Protein AF-K5ZF69-F1 (afdb_monomer)

pLDDT: mean 87.06, std 13.34, range [45.19, 97.94]

Mean predicted aligned error: 6.19 Å

Sequence (138 aa):
MKKYWLSFASVLMIIVGLLRGMGGVTLLTQGDKVNLGLPVTASPTELKIAAYGLIAVCLLLVISAVSLTIRRLVSNYAFCWASLLLFLASGLINGFLLFGHPLGSGQLINWGVSFVIGLCLVLGKDSVHSKYIQEYEK

Secondary structure (DSSP, 8-state):
-HHHHHHHHHHHHHHHHHHHHHHHHHHHHHGGGS--SS-----HHHHHHHHHHHHHHHHHHHHHHHHHHH--BHHHHHHHHHHHHHHHHHHHHHHHHHHS-S-SHHHHHHHHHHHHHHHHHHHTGGGPBPTTGGGS--

Nearest PDB structures (foldseek):
  7d77-assembly1_R  TM=4.077E-01  e=5.289E+00  Homo sapiens

Structure (mmCIF, N/CA/C/O backbone):
data_AF-K5ZF69-F1
#
_entry.id   AF-K5ZF69-F1
#
loop_
_atom_site.group_PDB
_atom_site.id
_atom_site.type_symbol
_atom_site.label_atom_id
_atom_site.label_alt_id
_atom_site.label_comp_id
_atom_site.label_asym_id
_atom_site.label_entity_id
_atom_site.label_seq_id
_atom_site.pdbx_PDB_ins_code
_atom_site.Cartn_x
_atom_site.Cartn_y
_atom_site.Cartn_z
_atom_site.occupancy
_atom_site.B_iso_or_equiv
_atom_site.auth_seq_id
_atom_site.auth_comp_id
_atom_site.auth_asym_id
_atom_site.auth_atom_id
_atom_site.pdbx_PDB_model_num
ATOM 1 N N . MET A 1 1 ? -8.634 -9.423 22.464 1.00 58.38 1 MET A N 1
ATOM 2 C CA . MET A 1 1 ? -8.057 -9.823 21.157 1.00 58.38 1 MET A CA 1
ATOM 3 C C . MET A 1 1 ? -8.479 -8.927 19.988 1.00 58.38 1 MET A C 1
ATOM 5 O O . MET A 1 1 ? -7.597 -8.478 19.270 1.00 58.38 1 MET A O 1
ATOM 9 N N . LYS A 1 2 ? -9.768 -8.575 19.821 1.00 60.62 2 LYS A N 1
ATOM 10 C CA . LYS A 1 2 ? -10.250 -7.766 18.675 1.00 60.62 2 LYS A CA 1
ATOM 11 C C . LYS A 1 2 ? -9.521 -6.425 18.451 1.00 60.62 2 LYS A C 1
ATOM 13 O O . LYS A 1 2 ? -9.248 -6.059 17.312 1.00 60.62 2 LYS A O 1
ATOM 18 N N . LYS A 1 3 ? -9.113 -5.743 19.534 1.00 64.75 3 LYS A N 1
ATOM 19 C CA . LYS A 1 3 ? -8.349 -4.481 19.472 1.00 64.75 3 LYS A CA 1
ATOM 20 C C . LYS A 1 3 ? -6.994 -4.596 18.758 1.00 64.75 3 LYS A C 1
ATOM 22 O O . LYS A 1 3 ? -6.532 -3.566 18.264 1.00 64.75 3 LYS A O 1
ATOM 27 N N . TYR A 1 4 ? -6.376 -5.781 18.726 1.00 85.38 4 TYR A N 1
ATOM 28 C CA . TYR A 1 4 ? -5.045 -5.992 18.146 1.00 85.38 4 TYR A CA 1
ATOM 29 C C . TYR A 1 4 ? -5.084 -6.221 16.634 1.00 85.38 4 TYR A C 1
ATOM 31 O O . TYR A 1 4 ? -4.092 -5.935 15.975 1.00 85.38 4 TYR A O 1
ATOM 39 N N . TRP A 1 5 ? -6.218 -6.648 16.064 1.00 92.31 5 TRP A N 1
ATOM 40 C CA . TRP A 1 5 ? -6.332 -6.891 14.620 1.00 92.31 5 TRP A CA 1
ATOM 41 C C . TRP A 1 5 ? -6.115 -5.625 13.792 1.00 92.31 5 TRP A C 1
ATOM 43 O O . TRP A 1 5 ? -5.381 -5.663 12.810 1.00 92.31 5 TRP A O 1
ATOM 53 N N . LEU A 1 6 ? -6.675 -4.488 14.223 1.00 90.94 6 LEU A N 1
ATOM 54 C CA . LEU A 1 6 ? -6.442 -3.206 13.548 1.00 90.94 6 LEU A CA 1
ATOM 55 C C . LEU A 1 6 ? -4.984 -2.751 13.674 1.00 90.94 6 LEU A C 1
ATOM 57 O O . LEU A 1 6 ? -4.418 -2.260 12.708 1.00 90.94 6 LEU A O 1
ATOM 61 N N . SER A 1 7 ? -4.358 -2.950 14.837 1.00 91.31 7 SER A N 1
ATOM 62 C CA . SER A 1 7 ? -2.936 -2.635 15.024 1.00 91.31 7 SER A CA 1
ATOM 63 C C . SER A 1 7 ? -2.044 -3.513 14.146 1.00 91.31 7 SER A C 1
ATOM 65 O O . SER A 1 7 ? -1.104 -3.013 13.539 1.00 91.31 7 SER A O 1
ATOM 67 N N . PHE A 1 8 ? -2.361 -4.8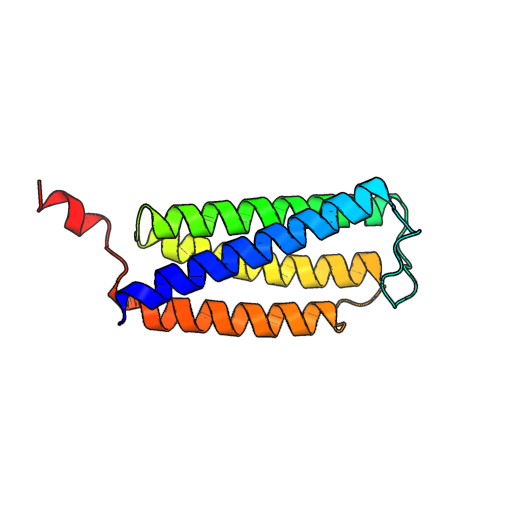02 14.035 1.00 93.75 8 PHE A N 1
ATOM 68 C CA . PHE A 1 8 ? -1.640 -5.727 13.169 1.00 93.75 8 PHE A CA 1
ATOM 69 C C . PHE A 1 8 ? -1.809 -5.361 11.687 1.00 93.75 8 PHE A C 1
ATOM 71 O O . PHE A 1 8 ? -0.818 -5.290 10.965 1.00 93.75 8 PHE A O 1
ATOM 78 N N . ALA A 1 9 ? -3.031 -5.025 11.255 1.00 95.00 9 ALA A N 1
ATOM 79 C CA . ALA A 1 9 ? -3.289 -4.501 9.913 1.00 95.00 9 ALA A CA 1
ATOM 80 C C . ALA A 1 9 ? -2.452 -3.244 9.627 1.00 95.00 9 ALA A C 1
ATOM 82 O O . ALA A 1 9 ? -1.793 -3.179 8.593 1.00 95.00 9 ALA A O 1
ATOM 83 N N . SER A 1 10 ? -2.411 -2.285 10.559 1.00 95.06 10 SER A N 1
ATOM 84 C CA . SER A 1 10 ? -1.591 -1.077 10.418 1.00 95.06 10 SER A CA 1
ATOM 85 C C . SER A 1 10 ? -0.103 -1.394 10.266 1.00 95.06 10 SER A C 1
ATOM 87 O O . SER A 1 10 ? 0.549 -0.840 9.386 1.00 95.06 10 SER A O 1
ATOM 89 N N . VAL A 1 11 ? 0.443 -2.300 11.084 1.00 96.62 11 VAL A N 1
ATOM 90 C CA . VAL A 1 11 ? 1.857 -2.701 10.991 1.00 96.62 11 VAL A CA 1
ATOM 91 C C . VAL A 1 11 ? 2.157 -3.322 9.628 1.00 96.62 11 VAL A C 1
ATOM 93 O O . VAL A 1 11 ? 3.125 -2.926 8.981 1.00 96.62 11 VAL A O 1
ATOM 96 N N . LEU A 1 12 ? 1.306 -4.234 9.151 1.00 97.00 12 LEU A N 1
ATOM 97 C CA . LEU A 1 12 ? 1.463 -4.829 7.825 1.00 97.00 12 LEU A CA 1
ATOM 98 C C . LEU A 1 12 ? 1.396 -3.777 6.714 1.00 97.00 12 LEU A C 1
ATOM 100 O O . LEU A 1 12 ? 2.248 -3.774 5.831 1.00 97.00 12 LEU A O 1
ATOM 104 N N . MET A 1 13 ? 0.433 -2.854 6.769 1.00 97.69 13 MET A N 1
ATOM 105 C CA . MET A 1 13 ? 0.323 -1.766 5.794 1.00 97.69 13 MET A CA 1
ATOM 106 C C . MET A 1 13 ? 1.573 -0.874 5.780 1.00 97.69 13 MET A C 1
ATOM 108 O O . MET A 1 13 ? 2.024 -0.500 4.700 1.00 97.69 13 MET A O 1
ATOM 112 N N . ILE A 1 14 ? 2.167 -0.576 6.942 1.00 97.81 14 ILE A N 1
ATOM 113 C CA . ILE A 1 14 ? 3.424 0.186 7.032 1.00 97.81 14 ILE A CA 1
ATOM 114 C C . ILE A 1 14 ? 4.571 -0.591 6.388 1.00 97.81 14 ILE A C 1
ATOM 116 O O . ILE A 1 14 ? 5.252 -0.044 5.527 1.00 97.81 14 ILE A O 1
ATOM 120 N N . ILE A 1 15 ? 4.771 -1.860 6.759 1.00 97.50 15 ILE A N 1
ATOM 121 C CA . ILE A 1 15 ? 5.854 -2.695 6.210 1.00 97.50 15 ILE A CA 1
ATOM 122 C C . ILE A 1 15 ? 5.738 -2.776 4.686 1.00 97.50 15 ILE A C 1
ATOM 124 O O . ILE A 1 15 ? 6.702 -2.526 3.967 1.00 97.50 15 ILE A O 1
ATOM 128 N N . VAL A 1 16 ? 4.541 -3.070 4.184 1.00 96.81 16 VAL A N 1
ATOM 129 C CA . VAL A 1 16 ? 4.271 -3.184 2.748 1.00 96.81 16 VAL A CA 1
ATOM 130 C C . VAL A 1 16 ? 4.464 -1.844 2.048 1.00 96.81 16 VAL A C 1
ATOM 132 O O . VAL A 1 16 ? 5.076 -1.799 0.983 1.00 96.81 16 VAL A O 1
ATOM 135 N N . GLY A 1 17 ? 3.998 -0.749 2.651 1.00 96.94 17 GLY A N 1
ATOM 136 C CA . GLY A 1 17 ? 4.233 0.603 2.155 1.00 96.94 17 GLY A CA 1
ATOM 137 C C . GLY A 1 17 ? 5.723 0.897 2.006 1.00 96.94 17 GLY A C 1
ATOM 138 O O . GLY A 1 17 ? 6.166 1.275 0.926 1.00 96.94 17 GLY A O 1
ATOM 139 N N . LEU A 1 18 ? 6.518 0.632 3.042 1.00 97.44 18 LEU A N 1
ATOM 140 C CA . LEU A 1 18 ? 7.965 0.847 3.016 1.00 97.44 18 LEU A CA 1
ATOM 141 C C . LEU A 1 18 ? 8.661 -0.000 1.946 1.00 97.44 18 LEU A C 1
ATOM 143 O O . LEU A 1 18 ? 9.479 0.535 1.201 1.00 97.44 18 LEU A O 1
ATOM 147 N N . LEU A 1 19 ? 8.292 -1.277 1.798 1.00 95.38 19 LEU A N 1
ATOM 148 C CA . LEU A 1 19 ? 8.817 -2.137 0.731 1.00 95.38 19 LEU A CA 1
ATOM 149 C C . LEU A 1 19 ? 8.511 -1.572 -0.665 1.00 95.38 19 LEU A C 1
ATOM 151 O O . LEU A 1 19 ? 9.362 -1.619 -1.554 1.00 95.38 19 LEU A O 1
ATOM 155 N N . ARG A 1 20 ? 7.324 -0.982 -0.861 1.00 94.12 20 ARG A N 1
ATOM 156 C CA . ARG A 1 20 ? 6.996 -0.266 -2.104 1.00 94.12 20 ARG A CA 1
ATOM 157 C C . ARG A 1 20 ? 7.865 0.966 -2.294 1.00 94.12 20 ARG A C 1
ATOM 159 O O . ARG A 1 20 ? 8.406 1.150 -3.378 1.00 94.12 20 ARG A O 1
ATOM 166 N N . GLY A 1 21 ? 8.040 1.770 -1.249 1.00 95.19 21 GLY A N 1
ATOM 167 C CA . GLY A 1 21 ? 8.900 2.952 -1.286 1.00 95.19 21 GLY A CA 1
ATOM 168 C C . GLY A 1 21 ? 10.336 2.598 -1.669 1.00 95.19 21 GLY A C 1
ATOM 169 O O . GLY A 1 21 ? 10.899 3.227 -2.560 1.00 95.19 21 GLY A O 1
ATOM 170 N N . MET A 1 22 ? 10.885 1.537 -1.070 1.00 94.31 22 MET A N 1
ATOM 171 C CA . MET A 1 22 ? 12.199 0.997 -1.423 1.00 94.31 22 MET A CA 1
ATOM 172 C C . MET A 1 22 ? 12.257 0.598 -2.897 1.00 94.31 22 MET A C 1
ATOM 174 O O . MET A 1 22 ? 13.147 1.055 -3.602 1.00 94.31 22 MET A O 1
ATOM 178 N N . GLY A 1 23 ? 11.276 -0.167 -3.389 1.00 90.81 23 GLY A N 1
ATOM 179 C CA . GLY A 1 23 ? 11.201 -0.537 -4.806 1.00 90.81 23 GLY A CA 1
ATOM 180 C C . GLY A 1 23 ? 11.178 0.678 -5.742 1.00 90.81 23 GLY A C 1
ATOM 181 O O . GLY A 1 23 ? 11.903 0.703 -6.733 1.00 90.81 23 GLY A O 1
ATOM 182 N N . GLY A 1 24 ? 10.411 1.719 -5.404 1.00 92.56 24 GLY A N 1
ATOM 183 C CA . GLY A 1 24 ? 10.378 2.963 -6.178 1.00 92.56 24 GLY A CA 1
ATOM 184 C C . GLY A 1 24 ? 11.719 3.700 -6.187 1.00 92.56 24 GLY A C 1
ATOM 185 O O . GLY A 1 24 ? 12.198 4.097 -7.245 1.00 92.56 24 GLY A O 1
ATOM 186 N N . VAL A 1 25 ? 12.376 3.832 -5.032 1.00 93.19 25 VAL A N 1
ATOM 187 C CA . VAL A 1 25 ? 13.702 4.468 -4.935 1.00 93.19 25 VAL A CA 1
ATOM 188 C C . VAL A 1 25 ? 14.762 3.666 -5.694 1.00 93.19 25 VAL A C 1
ATOM 190 O O . VAL A 1 25 ? 15.585 4.246 -6.405 1.00 93.19 25 VAL A O 1
ATOM 193 N N . THR A 1 26 ? 14.736 2.337 -5.599 1.00 89.94 26 THR A N 1
ATOM 194 C CA . THR A 1 26 ? 15.648 1.464 -6.346 1.00 89.94 26 THR A CA 1
ATOM 195 C C . THR A 1 26 ? 15.462 1.634 -7.852 1.00 89.94 26 THR A C 1
ATOM 197 O O . THR A 1 26 ? 16.450 1.790 -8.563 1.00 89.94 26 THR A O 1
ATOM 200 N N . LEU A 1 27 ? 14.222 1.712 -8.343 1.00 88.44 27 LEU A N 1
ATOM 201 C CA . LEU A 1 27 ? 13.964 1.979 -9.761 1.00 88.44 27 LEU A CA 1
ATOM 202 C C . LEU A 1 27 ? 14.488 3.353 -10.201 1.00 88.44 27 LEU A C 1
ATOM 204 O O . LEU A 1 27 ? 15.087 3.456 -11.266 1.00 88.44 27 LEU A O 1
ATOM 208 N N . LEU A 1 28 ? 14.340 4.402 -9.384 1.00 88.69 28 LEU A N 1
ATOM 209 C CA . LEU A 1 28 ? 14.878 5.730 -9.723 1.00 88.69 28 LEU A CA 1
ATOM 210 C C . LEU A 1 28 ? 16.412 5.782 -9.738 1.00 88.69 28 LEU A C 1
ATOM 212 O O . LEU A 1 28 ? 16.984 6.562 -10.495 1.00 88.69 28 LEU A O 1
ATOM 216 N N . THR A 1 29 ? 17.073 4.998 -8.886 1.00 85.62 29 THR A N 1
ATOM 217 C CA . THR A 1 29 ? 18.534 5.058 -8.698 1.00 85.62 29 THR A CA 1
ATOM 218 C C . THR A 1 29 ? 19.294 4.099 -9.607 1.00 85.62 29 THR A C 1
ATOM 220 O O . THR A 1 29 ? 20.379 4.435 -10.075 1.00 85.62 29 THR A O 1
ATOM 223 N N . GLN A 1 30 ? 18.740 2.914 -9.859 1.00 80.25 30 GLN A N 1
ATOM 224 C CA . GLN A 1 30 ? 19.407 1.836 -10.590 1.00 80.25 30 GLN A CA 1
ATOM 225 C C . GLN A 1 30 ? 18.761 1.537 -11.951 1.00 80.25 30 GLN A C 1
ATOM 227 O O . GLN A 1 30 ? 19.397 0.894 -12.785 1.00 80.25 30 GLN A O 1
ATOM 232 N N . GLY A 1 31 ? 17.545 2.030 -12.208 1.00 71.19 31 GLY A N 1
ATOM 233 C CA . GLY A 1 31 ? 16.891 1.939 -13.513 1.00 71.19 31 GLY A CA 1
ATOM 234 C C . GLY A 1 31 ? 16.686 0.503 -14.000 1.00 71.19 31 GLY A C 1
ATOM 235 O O . GLY A 1 31 ? 16.176 -0.355 -13.283 1.00 71.19 31 GLY A O 1
ATOM 236 N N . ASP A 1 32 ? 17.094 0.262 -15.240 1.00 65.38 32 ASP A N 1
ATOM 237 C CA . ASP A 1 32 ? 17.054 -1.008 -15.971 1.00 65.38 32 ASP A CA 1
ATOM 238 C C . ASP A 1 32 ? 18.148 -2.004 -15.547 1.00 65.38 32 ASP A C 1
ATOM 240 O O . ASP A 1 32 ? 18.074 -3.187 -15.873 1.00 65.38 32 ASP A O 1
ATOM 244 N N . LYS A 1 33 ? 19.143 -1.559 -14.770 1.00 64.81 33 LYS A N 1
ATOM 245 C CA . LYS A 1 33 ? 20.199 -2.429 -14.223 1.00 64.81 33 LYS A CA 1
ATOM 246 C C . LYS A 1 33 ? 19.733 -3.250 -13.019 1.00 64.81 33 LYS A C 1
ATOM 248 O O . LYS A 1 33 ? 20.494 -4.075 -12.510 1.00 64.81 33 LYS A O 1
ATOM 253 N N . VAL A 1 34 ? 18.510 -3.019 -12.537 1.00 64.25 34 VAL A N 1
ATOM 254 C CA . VAL A 1 34 ? 17.927 -3.784 -11.434 1.00 64.25 34 VAL A CA 1
ATOM 255 C C . VAL A 1 34 ? 17.589 -5.185 -11.928 1.00 64.25 34 VAL A C 1
ATOM 257 O O . VAL A 1 34 ? 16.752 -5.375 -12.808 1.00 64.25 34 VAL A O 1
ATOM 260 N N . ASN A 1 35 ? 18.219 -6.185 -11.319 1.00 63.59 35 ASN A N 1
ATOM 261 C CA . ASN A 1 35 ? 17.985 -7.587 -11.633 1.00 63.59 35 ASN A CA 1
ATOM 262 C C . ASN A 1 35 ? 16.648 -8.039 -11.016 1.00 63.59 35 ASN A C 1
ATOM 264 O O . ASN A 1 35 ? 16.602 -8.604 -9.926 1.00 63.59 35 ASN A O 1
ATOM 268 N N . LEU A 1 36 ? 15.537 -7.733 -11.690 1.00 63.12 36 LEU A N 1
ATOM 269 C CA . LEU A 1 36 ? 14.176 -8.030 -11.221 1.00 63.12 36 LEU A CA 1
ATOM 270 C C . LEU A 1 36 ? 13.756 -9.494 -11.457 1.00 63.12 36 LEU A C 1
ATOM 272 O O . LEU A 1 36 ? 12.611 -9.856 -11.198 1.00 63.12 36 LEU A O 1
ATOM 276 N N . GLY A 1 37 ? 14.662 -10.340 -11.960 1.00 60.75 37 GLY A N 1
ATOM 277 C CA . GLY A 1 37 ? 14.392 -11.747 -12.282 1.00 60.75 37 GLY A CA 1
ATOM 278 C C . GLY A 1 37 ? 13.533 -11.959 -13.537 1.00 60.75 37 GLY A C 1
ATOM 279 O O . GLY A 1 37 ? 13.314 -13.099 -13.934 1.00 60.75 37 GLY A O 1
ATOM 280 N N . LEU A 1 38 ? 13.078 -10.875 -14.173 1.00 63.22 38 LEU A N 1
ATOM 281 C CA . LEU A 1 38 ? 12.361 -10.843 -15.447 1.00 63.22 38 LEU A CA 1
ATOM 28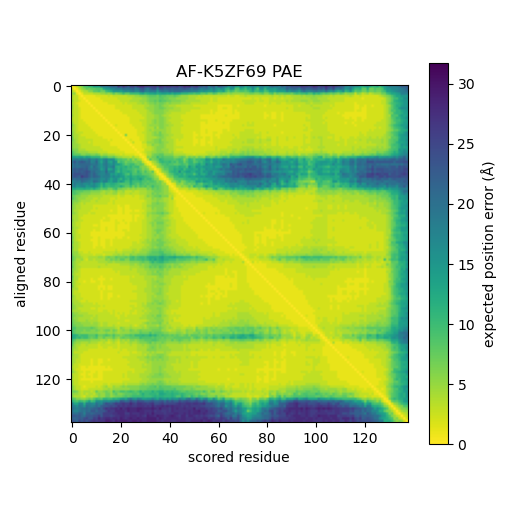2 C C . LEU A 1 38 ? 12.937 -9.715 -16.316 1.00 63.22 38 LEU A C 1
ATOM 284 O O . LEU A 1 38 ? 13.339 -8.685 -15.762 1.00 63.22 38 LEU A O 1
ATOM 288 N N . PRO A 1 39 ? 12.983 -9.878 -17.652 1.00 64.19 39 PRO A N 1
ATOM 289 C CA . PRO A 1 39 ? 13.432 -8.813 -18.540 1.00 64.19 39 PRO A CA 1
ATOM 290 C C . PRO A 1 39 ? 12.490 -7.610 -18.415 1.00 64.19 39 PRO A C 1
ATOM 292 O O . PRO A 1 39 ? 11.279 -7.738 -18.594 1.00 64.19 39 PRO A O 1
ATOM 295 N N . VAL A 1 40 ? 13.049 -6.445 -18.086 1.00 71.88 40 VAL A N 1
ATOM 296 C CA . VAL A 1 40 ? 12.301 -5.185 -18.035 1.00 71.88 40 VAL A CA 1
ATOM 297 C C . VAL A 1 40 ? 12.057 -4.726 -19.465 1.00 71.88 40 VAL A C 1
ATOM 299 O O . VAL A 1 40 ? 13.003 -4.475 -20.206 1.00 71.88 40 VAL A O 1
ATOM 302 N N . THR A 1 41 ? 10.790 -4.622 -19.855 1.00 73.69 41 THR A N 1
ATOM 303 C CA . THR A 1 41 ? 10.387 -4.180 -21.202 1.00 73.69 41 THR A CA 1
ATOM 304 C C . THR A 1 41 ? 10.049 -2.688 -21.257 1.00 73.69 41 THR A C 1
ATOM 306 O O . THR A 1 41 ? 9.704 -2.178 -22.319 1.00 73.69 41 THR A O 1
ATOM 309 N N . ALA A 1 42 ? 10.117 -2.000 -20.114 1.00 77.50 42 ALA A N 1
ATOM 310 C CA . ALA A 1 42 ? 9.695 -0.615 -19.945 1.00 77.50 42 ALA A CA 1
ATOM 311 C C . ALA A 1 42 ? 10.639 0.387 -20.617 1.00 77.50 42 ALA A C 1
ATOM 313 O O . ALA A 1 42 ? 11.861 0.315 -20.475 1.00 77.50 42 ALA A O 1
ATOM 314 N N . SER A 1 43 ? 10.061 1.409 -21.240 1.00 83.56 43 SER A N 1
ATOM 315 C CA . SER A 1 43 ? 10.789 2.616 -21.622 1.00 83.56 43 SER A CA 1
ATOM 316 C C . SER A 1 43 ? 11.250 3.416 -20.386 1.00 83.56 43 SER A C 1
ATOM 318 O O . SER A 1 43 ? 10.664 3.304 -19.302 1.00 83.56 43 SER A O 1
ATOM 320 N N . PRO A 1 44 ? 12.251 4.310 -20.520 1.00 84.25 44 PRO A N 1
ATOM 321 C CA . PRO A 1 44 ? 12.718 5.146 -19.408 1.00 84.25 44 PRO A CA 1
ATOM 322 C C . PRO A 1 44 ? 11.615 5.995 -18.756 1.00 84.25 44 PRO A C 1
ATOM 324 O O . PRO A 1 44 ? 11.675 6.298 -17.562 1.00 84.25 44 PRO A O 1
ATOM 327 N N . THR A 1 45 ? 10.602 6.390 -19.531 1.00 86.44 45 THR A N 1
ATOM 328 C CA . THR A 1 45 ? 9.451 7.159 -19.044 1.00 86.44 45 THR A CA 1
ATOM 329 C C . THR A 1 45 ? 8.520 6.288 -18.203 1.00 86.44 45 THR A C 1
ATOM 331 O O . THR A 1 45 ? 8.136 6.688 -17.105 1.00 86.44 45 THR A O 1
ATOM 334 N N . GLU A 1 46 ? 8.199 5.082 -18.672 1.00 88.19 46 GLU A N 1
ATOM 335 C CA . GLU A 1 46 ? 7.346 4.127 -17.950 1.00 88.19 46 GLU A CA 1
ATOM 336 C C . GLU A 1 46 ? 7.991 3.671 -16.640 1.00 88.19 46 GLU A C 1
ATOM 338 O O . GLU A 1 46 ? 7.310 3.566 -15.621 1.00 88.19 46 GLU A O 1
ATOM 343 N N . LEU A 1 47 ? 9.316 3.502 -16.632 1.00 88.56 47 LEU A N 1
ATOM 344 C CA . LEU A 1 47 ? 10.073 3.162 -15.431 1.00 88.56 47 LEU A CA 1
ATOM 345 C C . LEU A 1 47 ? 9.965 4.263 -14.364 1.00 88.56 47 LEU A C 1
ATOM 347 O O . LEU A 1 47 ? 9.709 3.970 -13.195 1.00 88.56 47 LEU A O 1
ATOM 351 N N . LYS A 1 48 ? 10.077 5.539 -14.759 1.00 90.38 48 LYS A N 1
ATOM 352 C CA . LYS A 1 48 ? 9.873 6.678 -13.845 1.00 90.38 48 LYS A CA 1
ATOM 353 C C . LYS A 1 48 ? 8.444 6.734 -13.312 1.00 90.38 48 LYS A C 1
ATOM 355 O O . LYS A 1 48 ? 8.256 6.951 -12.117 1.00 90.38 48 LYS A O 1
ATOM 360 N N . ILE A 1 49 ? 7.445 6.519 -14.171 1.00 92.12 49 ILE A N 1
ATOM 361 C CA . ILE A 1 49 ? 6.032 6.497 -13.765 1.00 92.12 49 ILE A CA 1
ATOM 362 C C . ILE A 1 49 ? 5.791 5.385 -12.740 1.00 92.12 49 ILE A C 1
ATOM 364 O O . ILE A 1 49 ? 5.222 5.649 -11.680 1.00 92.12 49 ILE A O 1
ATOM 368 N N . ALA A 1 50 ? 6.276 4.169 -13.010 1.00 92.19 50 ALA A N 1
ATOM 369 C CA . ALA A 1 50 ? 6.168 3.046 -12.085 1.00 92.19 50 ALA A CA 1
ATOM 370 C C . ALA A 1 50 ? 6.851 3.359 -10.744 1.00 92.19 50 ALA A C 1
ATOM 372 O O . ALA A 1 50 ? 6.282 3.120 -9.678 1.00 92.19 50 ALA A O 1
ATOM 373 N N . ALA A 1 51 ? 8.038 3.966 -10.780 1.00 93.38 51 ALA A N 1
ATOM 374 C CA . ALA A 1 51 ? 8.781 4.324 -9.582 1.00 93.38 51 ALA A CA 1
ATOM 375 C C . ALA A 1 51 ? 8.060 5.370 -8.713 1.00 93.38 51 ALA A C 1
ATOM 377 O O . ALA A 1 51 ? 7.900 5.166 -7.506 1.00 93.38 51 ALA A O 1
ATOM 378 N N . TYR A 1 52 ? 7.557 6.454 -9.312 1.00 94.81 52 TYR A N 1
ATOM 379 C CA . TYR A 1 52 ? 6.754 7.444 -8.588 1.00 94.81 52 TYR A CA 1
ATOM 380 C C . TYR A 1 52 ? 5.438 6.853 -8.079 1.00 94.81 52 TYR A C 1
ATOM 382 O O . TYR A 1 52 ? 5.031 7.157 -6.958 1.00 94.81 52 TYR A O 1
ATOM 390 N N . GLY A 1 53 ? 4.809 5.960 -8.848 1.00 94.75 53 GLY A N 1
ATOM 391 C CA . GLY A 1 53 ? 3.625 5.220 -8.419 1.00 94.75 53 GLY A CA 1
ATOM 392 C C . GLY A 1 53 ? 3.883 4.390 -7.159 1.00 94.75 53 GLY A C 1
ATOM 393 O O . GLY A 1 53 ? 3.106 4.450 -6.207 1.00 94.75 53 GLY A O 1
ATOM 394 N N . LEU A 1 54 ? 5.009 3.674 -7.100 1.00 94.69 54 LEU A N 1
ATOM 395 C CA . LEU A 1 54 ? 5.414 2.905 -5.918 1.00 94.69 54 LEU A CA 1
ATOM 396 C C . LEU A 1 54 ? 5.638 3.797 -4.686 1.00 94.69 54 LEU A C 1
ATOM 398 O O . LEU A 1 54 ? 5.207 3.444 -3.586 1.00 94.69 54 LEU A O 1
ATOM 402 N N . ILE A 1 55 ? 6.260 4.967 -4.863 1.00 96.56 55 ILE A N 1
ATOM 403 C CA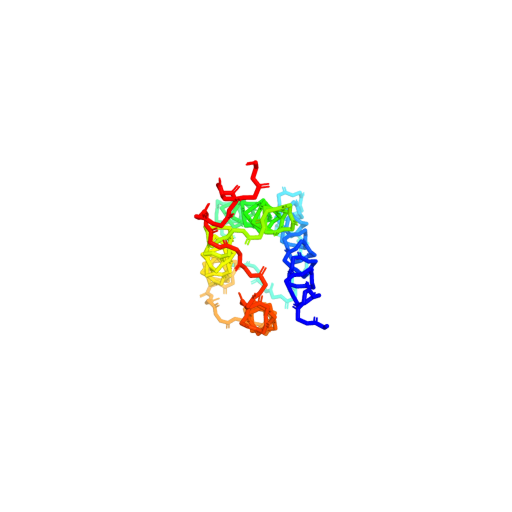 . ILE A 1 55 ? 6.466 5.944 -3.782 1.00 96.56 55 ILE A CA 1
ATOM 404 C C . ILE A 1 55 ? 5.127 6.534 -3.315 1.00 96.56 55 ILE A C 1
ATOM 406 O O . ILE A 1 55 ? 4.889 6.645 -2.113 1.00 96.56 55 ILE A O 1
ATOM 410 N N . ALA A 1 56 ? 4.219 6.860 -4.236 1.00 97.19 56 ALA A N 1
ATOM 411 C CA . ALA A 1 56 ? 2.893 7.367 -3.890 1.00 97.19 56 ALA A CA 1
ATOM 412 C C . ALA A 1 56 ? 2.093 6.341 -3.069 1.00 97.19 56 ALA A C 1
ATOM 414 O O . ALA A 1 56 ? 1.504 6.686 -2.043 1.00 97.19 56 ALA A O 1
ATOM 415 N N . VAL A 1 57 ? 2.132 5.065 -3.465 1.00 97.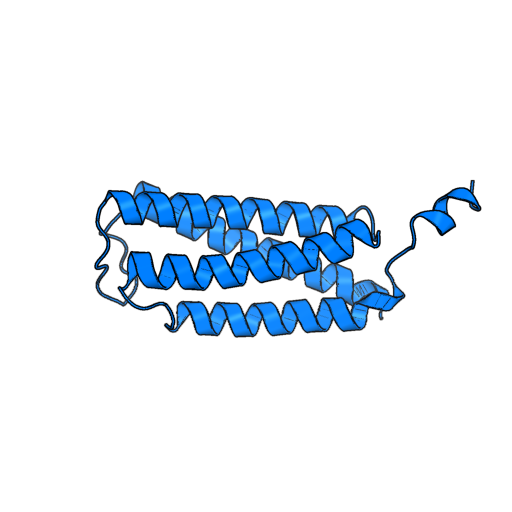06 57 VAL A N 1
ATOM 416 C CA . VAL A 1 57 ? 1.490 3.970 -2.721 1.00 97.06 57 VAL A CA 1
ATOM 417 C C . VAL A 1 57 ? 2.134 3.754 -1.350 1.00 97.06 57 VAL A C 1
ATOM 419 O O . VAL A 1 57 ? 1.415 3.486 -0.388 1.00 97.06 57 VAL A O 1
ATOM 422 N N . CYS A 1 58 ? 3.457 3.911 -1.226 1.00 97.88 58 CYS A N 1
ATOM 423 C CA . CYS A 1 58 ? 4.144 3.893 0.069 1.00 97.88 58 CYS A CA 1
ATOM 424 C C . CYS A 1 58 ? 3.540 4.921 1.030 1.00 97.88 58 CYS A C 1
ATOM 426 O O . CYS A 1 58 ? 3.061 4.557 2.106 1.00 97.88 58 CYS A O 1
ATOM 428 N N . LEU A 1 59 ? 3.497 6.189 0.612 1.00 97.94 59 LEU A N 1
ATOM 429 C CA . LEU A 1 59 ? 2.954 7.273 1.430 1.00 97.94 59 LEU A CA 1
ATOM 430 C C . LEU A 1 59 ? 1.487 7.020 1.783 1.00 97.94 59 LEU A C 1
ATOM 432 O O . LEU A 1 59 ? 1.098 7.152 2.940 1.00 97.94 59 LEU A O 1
ATOM 436 N N . LEU A 1 60 ? 0.685 6.591 0.810 1.00 97.94 60 LEU A N 1
ATOM 437 C CA . LEU A 1 60 ? -0.730 6.290 1.000 1.00 97.94 60 LEU A CA 1
ATOM 438 C C . LEU A 1 60 ? -0.963 5.198 2.061 1.00 97.94 60 LEU A C 1
ATOM 440 O O . LEU A 1 60 ? -1.784 5.365 2.970 1.00 97.94 60 LEU A O 1
ATOM 444 N N . LEU A 1 61 ? -0.230 4.084 1.978 1.00 97.56 61 LEU A N 1
ATOM 445 C CA . LEU A 1 61 ? -0.345 2.984 2.938 1.00 97.56 61 LEU A CA 1
ATOM 446 C C . LEU A 1 61 ? 0.130 3.399 4.334 1.00 97.56 61 LEU A C 1
ATOM 448 O O . LEU A 1 61 ? -0.568 3.132 5.310 1.00 97.56 61 LEU A O 1
ATOM 452 N N . VAL A 1 62 ? 1.253 4.114 4.435 1.00 97.81 62 VAL A N 1
ATOM 453 C CA . VAL A 1 62 ? 1.776 4.593 5.723 1.00 97.81 62 VAL A CA 1
ATOM 454 C C . VAL A 1 62 ? 0.815 5.593 6.370 1.00 97.81 62 VAL A C 1
ATOM 456 O O . VAL A 1 62 ? 0.454 5.424 7.534 1.00 97.81 62 VAL A O 1
ATOM 459 N N . ILE A 1 63 ? 0.335 6.595 5.627 1.00 97.44 63 ILE A N 1
ATOM 460 C CA . ILE A 1 63 ? -0.594 7.607 6.153 1.00 97.44 63 ILE A CA 1
ATOM 461 C C . ILE A 1 63 ? -1.902 6.951 6.597 1.00 97.44 63 ILE A C 1
ATOM 463 O O . ILE A 1 63 ? -2.405 7.268 7.677 1.00 97.44 63 ILE A O 1
ATOM 467 N N . SER A 1 64 ? -2.448 6.020 5.812 1.00 96.25 64 SER A N 1
ATOM 468 C CA . SER A 1 64 ? -3.685 5.324 6.185 1.00 96.25 64 SER A CA 1
ATOM 469 C C . SER A 1 64 ? -3.512 4.467 7.443 1.00 96.25 64 SER A C 1
ATOM 471 O O . SER A 1 64 ? -4.321 4.569 8.366 1.00 96.25 64 SER A O 1
ATOM 473 N N . ALA A 1 65 ? -2.412 3.719 7.550 1.00 95.75 65 ALA A N 1
ATOM 474 C CA . ALA A 1 65 ? -2.091 2.906 8.719 1.00 95.75 65 ALA A CA 1
ATOM 475 C C . ALA A 1 65 ? -1.873 3.738 9.992 1.00 95.75 65 ALA A C 1
ATOM 477 O O . ALA A 1 65 ? -2.412 3.418 11.057 1.00 95.75 65 ALA A O 1
ATOM 478 N N . VAL A 1 66 ? -1.114 4.833 9.898 1.00 95.00 66 VAL A N 1
ATOM 479 C CA . VAL A 1 66 ? -0.898 5.764 11.016 1.00 95.00 66 VAL A CA 1
ATOM 480 C C . VAL A 1 66 ? -2.226 6.398 11.427 1.00 95.00 66 VAL A C 1
ATOM 482 O O . VAL A 1 66 ? -2.557 6.413 12.612 1.00 95.00 66 VAL A O 1
ATOM 485 N N . SER A 1 67 ? -3.038 6.834 10.461 1.00 93.25 67 SER A N 1
ATOM 486 C CA . SER A 1 67 ? -4.357 7.423 10.725 1.00 93.25 67 SER A CA 1
ATOM 487 C C . SER A 1 67 ? -5.283 6.457 11.465 1.00 93.25 67 SER A C 1
ATOM 489 O O . SER A 1 67 ? -5.905 6.852 12.452 1.00 93.25 67 SER A O 1
ATOM 491 N N . LEU A 1 68 ? -5.341 5.188 11.044 1.00 92.69 68 LEU A N 1
ATOM 492 C CA . LEU A 1 68 ? -6.119 4.139 11.715 1.00 92.69 68 LEU A CA 1
ATOM 493 C C . LEU A 1 68 ? -5.595 3.844 13.129 1.00 92.69 68 LEU A C 1
ATOM 495 O O . LEU A 1 68 ? -6.382 3.586 14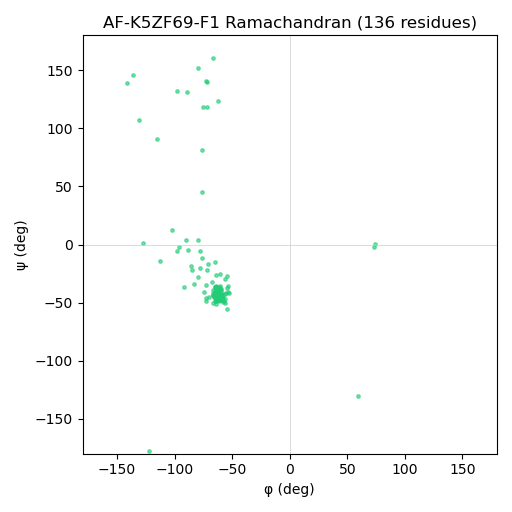.041 1.00 92.69 68 LEU A O 1
ATOM 499 N N . THR A 1 69 ? -4.275 3.903 13.318 1.00 90.25 69 THR A N 1
ATOM 500 C CA . THR A 1 69 ? -3.619 3.638 14.607 1.00 90.25 69 THR A CA 1
ATOM 501 C C . THR A 1 69 ? -3.889 4.746 15.622 1.00 90.25 69 THR A C 1
ATOM 503 O O . THR A 1 69 ? -4.232 4.439 16.762 1.00 90.25 69 THR A O 1
ATOM 506 N N . ILE A 1 70 ? -3.781 6.016 15.212 1.00 87.94 70 ILE A N 1
ATOM 507 C CA . ILE A 1 70 ? -4.022 7.175 16.087 1.00 87.94 70 ILE A CA 1
ATOM 508 C C . ILE A 1 70 ? -5.518 7.324 16.375 1.00 87.94 70 ILE A C 1
ATOM 510 O O . ILE A 1 70 ? -5.919 7.504 17.522 1.00 87.94 70 ILE A O 1
ATOM 514 N N . ARG A 1 71 ? -6.359 7.273 15.333 1.00 84.69 71 ARG A N 1
ATOM 515 C CA . ARG A 1 71 ? -7.807 7.477 15.450 1.00 84.69 71 ARG A CA 1
ATOM 516 C C . ARG A 1 71 ? -8.533 6.360 14.718 1.00 84.69 71 ARG A C 1
ATOM 518 O O . ARG A 1 71 ? -8.608 6.348 13.491 1.00 84.69 71 ARG A O 1
ATOM 525 N N . ARG A 1 72 ? -9.141 5.449 15.475 1.00 85.81 72 ARG A N 1
ATOM 526 C CA . ARG A 1 72 ? -9.900 4.297 14.956 1.00 85.81 72 ARG A CA 1
ATOM 527 C C . ARG A 1 72 ? -11.281 4.701 14.432 1.00 85.81 72 ARG A C 1
ATOM 529 O O . ARG A 1 72 ? -12.275 4.077 14.773 1.00 85.81 72 ARG A O 1
ATOM 536 N N . LEU A 1 73 ? -11.357 5.777 13.657 1.00 89.06 73 LEU A N 1
ATOM 537 C CA . LEU A 1 73 ? -12.601 6.314 13.112 1.00 89.06 73 LEU A CA 1
ATOM 538 C C . LEU A 1 73 ? -13.046 5.527 11.879 1.00 89.06 73 LEU A C 1
ATOM 540 O O . LEU A 1 73 ? -12.212 5.036 11.117 1.00 89.06 73 LEU A O 1
ATOM 544 N N . VAL A 1 74 ? -14.359 5.496 11.631 1.00 89.88 74 VAL A N 1
ATOM 545 C CA . VAL A 1 74 ? -14.942 4.888 10.417 1.00 89.88 74 VAL A CA 1
ATOM 546 C C . VAL A 1 74 ? -14.336 5.474 9.138 1.00 89.88 74 VAL A C 1
ATOM 548 O O . VAL A 1 74 ? -14.061 4.730 8.201 1.00 89.88 74 VAL A O 1
ATOM 551 N N . SER A 1 75 ? -14.048 6.780 9.108 1.00 90.81 75 SER A N 1
ATOM 552 C CA . SER A 1 75 ? -13.390 7.425 7.963 1.00 90.81 75 SER A CA 1
ATOM 553 C C . SER A 1 75 ? -11.991 6.866 7.703 1.00 90.81 75 SER A C 1
ATOM 555 O O . SER A 1 75 ? -11.642 6.595 6.560 1.00 90.81 75 SER A O 1
ATOM 557 N N . ASN A 1 76 ? -11.202 6.648 8.757 1.00 93.62 76 ASN A N 1
ATOM 558 C CA . ASN A 1 76 ? -9.837 6.135 8.639 1.00 93.62 76 ASN A CA 1
ATOM 559 C C . ASN A 1 76 ? -9.845 4.650 8.271 1.00 93.62 76 ASN A C 1
ATOM 561 O O . ASN A 1 76 ? -9.018 4.201 7.487 1.00 93.62 76 ASN A O 1
ATOM 565 N N . TYR A 1 77 ? -10.828 3.908 8.782 1.00 93.62 77 TYR A N 1
ATOM 566 C CA . TYR A 1 77 ? -11.083 2.533 8.376 1.00 93.62 77 TYR A CA 1
ATOM 567 C C . TYR A 1 77 ? -11.440 2.427 6.884 1.00 93.62 77 TYR A C 1
ATOM 569 O O . TYR A 1 77 ? -10.856 1.616 6.167 1.00 93.62 77 TYR A O 1
ATOM 577 N N . ALA A 1 78 ? -12.349 3.275 6.392 1.00 94.56 78 ALA A N 1
ATOM 578 C CA . ALA A 1 78 ? -12.689 3.348 4.971 1.00 94.56 78 ALA A CA 1
ATOM 579 C C . ALA A 1 78 ? -11.483 3.773 4.118 1.00 94.56 78 ALA A C 1
ATOM 581 O O . ALA A 1 78 ? -11.249 3.210 3.049 1.00 94.56 78 ALA A O 1
ATOM 582 N N . PHE A 1 79 ? -10.677 4.712 4.617 1.00 96.25 79 PHE A N 1
ATOM 583 C CA . PHE A 1 79 ? -9.448 5.135 3.958 1.00 96.25 79 PHE A CA 1
ATOM 584 C C . PHE A 1 79 ? -8.439 3.986 3.832 1.00 96.25 79 PHE A C 1
ATOM 586 O O . PHE A 1 79 ? -7.860 3.822 2.766 1.00 96.25 79 PHE A O 1
ATOM 593 N N . CYS A 1 80 ? -8.289 3.124 4.845 1.00 96.75 80 CYS A N 1
ATOM 594 C CA . CYS A 1 80 ? -7.458 1.919 4.732 1.00 96.75 80 CYS A CA 1
ATOM 595 C C . CYS A 1 80 ? -7.932 0.974 3.621 1.00 96.75 80 CYS A C 1
ATOM 597 O O . CYS A 1 80 ? -7.101 0.481 2.861 1.00 96.75 80 CYS A O 1
ATOM 599 N N . TRP A 1 81 ? -9.243 0.750 3.487 1.00 97.88 81 TRP A N 1
ATOM 600 C CA . TRP A 1 81 ? -9.793 -0.053 2.389 1.00 97.88 81 TRP A CA 1
ATOM 601 C C . TRP A 1 81 ? -9.524 0.573 1.019 1.00 97.88 81 TRP A C 1
ATOM 603 O O . TRP A 1 81 ? -9.076 -0.122 0.108 1.00 97.88 81 TRP A O 1
ATOM 613 N N . ALA A 1 82 ? -9.733 1.885 0.882 1.00 97.69 82 ALA A N 1
ATOM 614 C CA . ALA A 1 82 ? -9.428 2.608 -0.349 1.00 97.69 82 ALA A CA 1
ATOM 615 C C . ALA A 1 82 ? -7.934 2.512 -0.707 1.00 97.69 82 ALA A C 1
ATOM 617 O O . ALA A 1 82 ? -7.588 2.196 -1.845 1.00 97.69 82 ALA A O 1
ATOM 618 N N . SER A 1 83 ? -7.046 2.693 0.273 1.00 97.75 83 SER A N 1
ATOM 619 C CA . SER A 1 83 ? -5.601 2.535 0.098 1.00 97.75 83 SER A CA 1
ATOM 620 C C . SER A 1 83 ? -5.209 1.119 -0.319 1.00 97.75 83 SER A C 1
ATOM 622 O O . SER A 1 83 ? -4.329 0.952 -1.161 1.00 97.75 83 SER A O 1
ATOM 624 N N . LEU A 1 84 ? -5.873 0.095 0.225 1.00 97.69 84 LEU A N 1
ATOM 625 C CA . LEU A 1 84 ? -5.638 -1.302 -0.139 1.00 97.69 84 LEU A CA 1
ATOM 626 C C . LEU A 1 84 ? -6.027 -1.586 -1.600 1.00 97.69 84 LEU A C 1
ATOM 628 O O . LEU A 1 84 ? -5.290 -2.261 -2.318 1.00 97.69 84 LEU A O 1
ATOM 632 N N . LEU A 1 85 ? -7.161 -1.041 -2.052 1.00 97.62 85 LEU A N 1
ATOM 633 C CA . LEU A 1 85 ? -7.611 -1.154 -3.441 1.00 97.62 85 LEU A CA 1
ATOM 634 C C . LEU A 1 85 ? -6.664 -0.426 -4.400 1.00 97.62 85 LEU A C 1
ATOM 636 O O . LEU A 1 85 ? -6.280 -0.983 -5.427 1.00 97.62 85 LEU A O 1
ATOM 640 N N . LEU A 1 86 ? -6.234 0.787 -4.046 1.00 97.19 86 LEU A N 1
ATOM 641 C CA . LEU A 1 86 ? -5.268 1.552 -4.836 1.00 97.19 86 LEU A CA 1
ATOM 642 C C . LEU A 1 86 ? -3.899 0.865 -4.900 1.00 97.19 86 LEU A C 1
ATOM 644 O O . LEU A 1 86 ? -3.263 0.871 -5.951 1.00 97.19 86 LEU A O 1
ATOM 648 N N . PHE A 1 87 ? -3.467 0.210 -3.821 1.00 97.50 87 PHE A N 1
ATOM 649 C CA . PHE A 1 87 ? -2.273 -0.635 -3.823 1.00 97.50 87 PHE A CA 1
ATOM 650 C C . PHE A 1 87 ? -2.390 -1.796 -4.824 1.00 97.50 87 PHE A C 1
ATOM 652 O O . PHE A 1 87 ? -1.453 -2.038 -5.588 1.00 97.50 87 PHE A O 1
ATOM 659 N N . LEU A 1 88 ? -3.533 -2.491 -4.863 1.00 96.88 88 LEU A N 1
ATOM 660 C CA . LEU A 1 88 ? -3.764 -3.588 -5.810 1.00 96.88 88 LEU A CA 1
ATOM 661 C C . LEU A 1 88 ? -3.817 -3.098 -7.260 1.00 96.88 88 LEU A C 1
ATOM 663 O O . LEU A 1 88 ? -3.192 -3.710 -8.130 1.00 96.88 88 LEU A O 1
ATOM 667 N N . ALA A 1 89 ? -4.514 -1.986 -7.509 1.00 96.25 89 ALA A N 1
ATOM 668 C CA . ALA A 1 89 ? -4.605 -1.360 -8.824 1.00 96.25 89 ALA A CA 1
ATOM 669 C C . ALA A 1 89 ? -3.231 -0.882 -9.315 1.00 96.25 89 ALA A C 1
ATOM 671 O O . ALA A 1 89 ? -2.839 -1.168 -10.444 1.00 96.25 89 ALA A O 1
ATOM 672 N N . SER A 1 90 ? -2.453 -0.232 -8.445 1.00 94.50 90 SER A N 1
ATOM 673 C CA . SER A 1 90 ? -1.077 0.160 -8.751 1.00 94.50 90 SER A CA 1
ATOM 674 C C . SER A 1 90 ? -0.193 -1.052 -9.042 1.00 94.50 90 SER A C 1
ATOM 676 O O . SER A 1 90 ? 0.631 -0.993 -9.946 1.00 94.50 90 SER A O 1
ATOM 678 N N . GLY A 1 91 ? -0.390 -2.173 -8.343 1.00 93.31 91 GLY A N 1
ATOM 679 C CA . GLY A 1 91 ? 0.297 -3.427 -8.644 1.00 93.31 91 GLY A CA 1
ATOM 680 C C . GLY A 1 91 ? 0.042 -3.935 -10.069 1.00 93.31 91 GLY A C 1
ATOM 681 O O . GLY A 1 91 ? 0.995 -4.326 -10.741 1.00 93.31 91 GLY A O 1
ATOM 682 N N . LEU A 1 92 ? -1.204 -3.855 -10.557 1.00 94.50 92 LEU A N 1
ATOM 683 C CA . LEU A 1 92 ? -1.553 -4.210 -11.942 1.00 94.50 92 LEU A CA 1
ATOM 684 C C . LEU A 1 92 ? -0.887 -3.270 -12.950 1.00 94.50 92 LEU A C 1
ATOM 686 O O . LEU A 1 92 ? -0.273 -3.733 -13.909 1.00 94.50 92 LEU A O 1
ATOM 690 N N . ILE A 1 93 ? -0.995 -1.959 -12.716 1.00 93.44 93 ILE A N 1
ATOM 691 C CA . ILE A 1 93 ? -0.434 -0.929 -13.600 1.00 93.44 93 ILE A CA 1
ATOM 692 C C . ILE A 1 93 ? 1.087 -1.077 -13.673 1.00 93.44 93 ILE A C 1
ATOM 694 O O . ILE A 1 93 ? 1.644 -1.147 -14.761 1.00 93.44 93 ILE A O 1
ATOM 698 N N . ASN A 1 94 ? 1.759 -1.201 -12.528 1.00 91.31 94 ASN A N 1
ATOM 699 C CA . ASN A 1 94 ? 3.209 -1.363 -12.475 1.00 91.31 94 ASN A CA 1
ATOM 700 C C . ASN A 1 94 ? 3.659 -2.684 -13.105 1.00 91.31 94 ASN A C 1
ATOM 702 O O . ASN A 1 94 ? 4.692 -2.709 -13.764 1.00 91.31 94 ASN A O 1
ATOM 706 N N . GLY A 1 95 ? 2.894 -3.768 -12.937 1.00 88.94 95 GLY A N 1
ATOM 707 C CA . GLY A 1 95 ? 3.166 -5.034 -13.616 1.00 88.94 95 GLY A CA 1
ATOM 708 C C . GLY A 1 95 ? 3.138 -4.877 -15.136 1.00 88.94 95 GLY A C 1
ATOM 709 O O . GLY A 1 95 ? 4.078 -5.281 -15.818 1.00 88.94 95 GLY A O 1
ATOM 710 N N . PHE A 1 96 ? 2.100 -4.214 -15.652 1.00 90.38 96 PHE A N 1
ATOM 711 C CA . PHE A 1 96 ? 1.967 -3.940 -17.079 1.00 90.38 96 PHE A CA 1
ATOM 712 C C . PHE A 1 96 ? 3.088 -3.038 -17.606 1.00 90.38 96 PHE A C 1
ATOM 714 O O . PHE A 1 96 ? 3.716 -3.379 -18.602 1.00 90.38 96 PHE A O 1
ATOM 721 N N . LEU A 1 97 ? 3.384 -1.934 -16.914 1.00 88.94 97 LEU A N 1
ATOM 722 C CA . LEU A 1 97 ? 4.430 -0.993 -17.325 1.00 88.94 97 LEU A CA 1
ATOM 723 C C . LEU A 1 97 ? 5.823 -1.633 -17.325 1.00 88.94 97 LEU A C 1
ATOM 725 O O . LEU A 1 97 ? 6.597 -1.395 -18.242 1.00 88.94 97 LEU A O 1
ATOM 729 N N . LEU A 1 98 ? 6.156 -2.426 -16.301 1.00 86.38 98 LEU A N 1
ATOM 730 C CA . LEU A 1 98 ? 7.508 -2.968 -16.129 1.00 86.38 98 LEU A CA 1
ATOM 731 C C . LEU A 1 98 ? 7.770 -4.233 -16.954 1.00 86.38 98 LEU A C 1
ATOM 733 O O . LEU A 1 98 ? 8.897 -4.433 -17.408 1.00 86.38 98 LEU A O 1
ATOM 737 N N . PHE A 1 99 ? 6.752 -5.078 -17.136 1.00 85.50 99 PHE A N 1
ATOM 738 C CA . PHE A 1 99 ? 6.912 -6.431 -17.684 1.00 85.50 99 PHE A CA 1
ATOM 739 C C . PHE A 1 99 ? 5.997 -6.729 -18.882 1.00 85.50 99 PHE A C 1
ATOM 741 O O . PHE A 1 99 ? 5.976 -7.854 -19.375 1.00 85.50 99 PHE A O 1
ATOM 748 N N . GLY A 1 100 ? 5.182 -5.766 -19.327 1.00 85.00 100 GLY A N 1
ATOM 749 C CA . GLY A 1 100 ? 4.242 -5.942 -20.440 1.00 85.00 100 GLY A CA 1
ATOM 750 C C . GLY A 1 100 ? 3.005 -6.785 -20.106 1.00 85.00 100 GLY A C 1
ATOM 751 O O . GLY A 1 100 ? 2.145 -6.981 -20.962 1.00 85.00 100 GLY A O 1
ATOM 752 N N . HIS A 1 101 ? 2.873 -7.274 -18.867 1.00 85.94 101 HIS A N 1
ATOM 753 C CA . HIS A 1 101 ? 1.717 -8.048 -18.416 1.00 85.94 101 HIS A CA 1
ATOM 754 C C . HIS A 1 101 ? 1.310 -7.691 -16.972 1.00 85.94 101 HIS A C 1
ATOM 756 O O . HIS A 1 101 ? 2.155 -7.573 -16.084 1.00 85.94 101 HIS A O 1
ATOM 762 N N . PRO A 1 102 ? 0.007 -7.571 -16.665 1.00 86.12 102 PRO A N 1
ATOM 763 C CA . PRO A 1 102 ? -0.445 -7.100 -15.351 1.00 86.12 102 PRO A CA 1
ATOM 764 C C . PRO A 1 102 ? -0.361 -8.167 -14.245 1.00 86.12 102 PRO A C 1
ATOM 766 O O . PRO A 1 102 ? -0.365 -7.838 -13.058 1.00 86.12 102 PRO A O 1
ATOM 769 N N . LEU A 1 103 ? -0.308 -9.451 -14.613 1.00 84.69 103 LEU A N 1
ATOM 770 C CA . LEU A 1 103 ? -0.419 -10.587 -13.696 1.00 84.69 103 LEU A CA 1
ATOM 771 C C . LEU A 1 103 ? 0.889 -11.382 -13.658 1.00 84.69 103 LEU A C 1
ATOM 773 O O . LEU A 1 103 ? 1.096 -12.298 -14.443 1.00 84.69 103 LEU A O 1
ATOM 777 N N . GLY A 1 104 ? 1.771 -11.014 -12.728 1.00 82.12 104 GLY A N 1
ATOM 778 C CA . GLY A 1 104 ? 3.006 -11.745 -12.428 1.00 82.12 104 GLY A CA 1
ATOM 779 C C . GLY A 1 104 ? 3.093 -12.178 -10.963 1.00 82.12 104 GLY A C 1
ATOM 780 O O . GLY A 1 104 ? 2.201 -11.893 -10.158 1.00 82.12 104 GLY A O 1
ATOM 781 N N . SER A 1 105 ? 4.209 -12.809 -10.591 1.00 84.25 105 SER A N 1
ATOM 782 C CA . SER A 1 105 ? 4.508 -13.216 -9.206 1.00 84.25 105 SER A CA 1
ATOM 783 C C . SER A 1 105 ? 4.394 -12.051 -8.215 1.00 84.25 105 SER A C 1
ATOM 785 O O . SER A 1 105 ? 3.796 -12.195 -7.150 1.00 84.25 105 SER A O 1
ATOM 787 N N . GLY A 1 106 ? 4.869 -10.863 -8.602 1.00 86.31 106 GLY A N 1
ATOM 788 C CA . GLY A 1 106 ? 4.731 -9.647 -7.801 1.00 86.31 106 GLY A CA 1
ATOM 789 C C . GLY A 1 106 ? 3.274 -9.262 -7.532 1.00 86.31 106 GLY A C 1
ATOM 790 O O . GLY A 1 106 ? 2.958 -8.807 -6.435 1.00 86.31 106 GLY A O 1
ATOM 791 N N . GLN A 1 107 ? 2.365 -9.480 -8.488 1.00 92.25 107 GLN A N 1
ATOM 792 C CA . GLN A 1 107 ? 0.945 -9.216 -8.270 1.00 92.25 107 GLN A CA 1
ATOM 793 C C . GLN A 1 107 ? 0.314 -10.278 -7.371 1.00 92.25 107 GLN A C 1
ATOM 795 O O . GLN A 1 107 ? -0.401 -9.913 -6.448 1.00 92.25 107 GLN A O 1
ATOM 800 N N . LEU A 1 108 ? 0.644 -11.561 -7.534 1.00 92.00 108 LEU A N 1
ATOM 801 C CA . LEU A 1 108 ? 0.179 -12.617 -6.621 1.00 92.00 108 LEU A CA 1
ATOM 802 C C . LEU A 1 108 ? 0.536 -12.324 -5.154 1.00 92.00 108 LEU A C 1
ATOM 804 O O . LEU A 1 108 ? -0.309 -12.480 -4.273 1.00 92.00 108 LEU A O 1
ATOM 808 N N . ILE A 1 109 ? 1.749 -11.822 -4.897 1.00 92.44 109 ILE A N 1
ATOM 809 C CA . ILE A 1 109 ? 2.166 -11.388 -3.555 1.00 92.44 109 ILE A CA 1
ATOM 810 C C . ILE A 1 109 ? 1.272 -10.250 -3.051 1.00 92.44 109 ILE A C 1
ATOM 812 O O . ILE A 1 109 ? 0.809 -10.294 -1.911 1.00 92.44 109 ILE A O 1
ATOM 816 N N . ASN A 1 110 ? 0.971 -9.260 -3.897 1.00 95.12 110 ASN A N 1
ATOM 817 C CA . ASN A 1 110 ? 0.092 -8.147 -3.528 1.00 95.12 110 ASN A CA 1
ATOM 818 C C . ASN A 1 110 ? -1.295 -8.643 -3.122 1.00 95.12 110 ASN A C 1
ATOM 820 O O . ASN A 1 110 ? -1.815 -8.213 -2.098 1.00 95.12 110 ASN A O 1
ATOM 824 N N . TRP A 1 111 ? -1.864 -9.586 -3.873 1.00 96.38 111 TRP A N 1
ATOM 825 C CA . TRP A 1 111 ? -3.154 -10.191 -3.543 1.00 96.38 111 TRP A CA 1
ATOM 826 C C . TRP A 1 111 ? -3.117 -10.932 -2.208 1.00 96.38 111 TRP A C 1
ATOM 828 O O . TRP A 1 111 ? -3.984 -10.703 -1.367 1.00 96.38 111 TRP A O 1
ATOM 838 N N . GLY A 1 112 ? -2.103 -11.773 -1.985 1.00 96.56 112 GLY A N 1
ATOM 839 C CA . GLY A 1 112 ? -1.960 -12.520 -0.733 1.00 96.56 112 GLY A CA 1
ATOM 840 C C . GLY A 1 112 ? -1.834 -11.598 0.480 1.00 96.56 112 GLY A C 1
ATOM 841 O O . GLY A 1 112 ? -2.539 -11.761 1.474 1.00 96.56 112 GLY A O 1
ATOM 842 N N . VAL A 1 113 ? -0.996 -10.568 0.377 1.00 96.19 113 VAL A N 1
ATOM 843 C CA . VAL A 1 113 ? -0.806 -9.581 1.445 1.00 96.19 113 VAL A CA 1
ATOM 844 C C . VAL A 1 113 ? -2.074 -8.755 1.678 1.00 96.19 113 VAL A C 1
ATOM 846 O O . VAL A 1 113 ? -2.487 -8.580 2.825 1.00 96.19 113 VAL A O 1
ATOM 849 N N . SER A 1 114 ? -2.732 -8.284 0.615 1.00 97.25 114 SER A N 1
ATOM 850 C CA . SER A 1 114 ? -4.003 -7.562 0.723 1.00 97.25 114 SER A CA 1
ATOM 851 C C . SER A 1 114 ? -5.096 -8.414 1.354 1.00 97.25 114 SER A C 1
ATOM 853 O O . SER A 1 114 ? -5.868 -7.897 2.156 1.00 97.25 114 SER A O 1
ATOM 855 N N . PHE A 1 115 ? -5.146 -9.713 1.058 1.00 97.69 115 PHE A N 1
ATOM 856 C CA . PHE A 1 115 ? -6.087 -10.626 1.696 1.00 97.69 115 PHE A CA 1
ATOM 857 C C . PHE A 1 115 ? -5.853 -10.714 3.208 1.00 97.69 115 PHE A C 1
ATOM 859 O O . PHE A 1 115 ? -6.797 -10.561 3.980 1.00 97.69 115 PHE A O 1
ATOM 866 N N . VAL A 1 116 ? -4.599 -10.881 3.644 1.00 97.56 11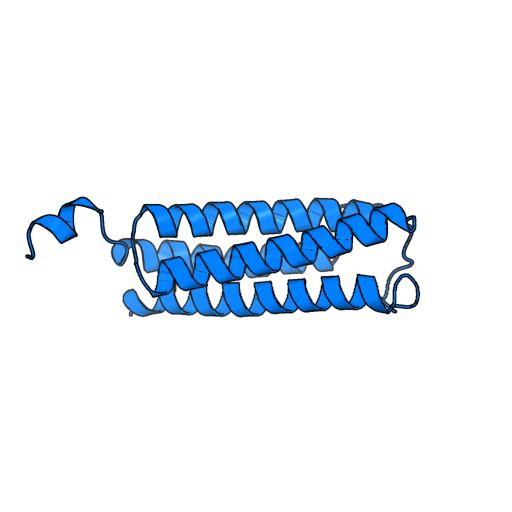6 VAL A N 1
ATOM 867 C CA . VAL A 1 116 ? -4.254 -10.934 5.076 1.00 97.56 116 VAL A CA 1
ATOM 868 C C . VAL A 1 116 ? -4.601 -9.618 5.777 1.00 97.56 116 VAL A C 1
ATOM 870 O O . VAL A 1 116 ? -5.257 -9.631 6.818 1.00 97.56 116 VAL A O 1
ATOM 873 N N . ILE A 1 117 ? -4.229 -8.473 5.194 1.00 97.38 117 ILE A N 1
ATOM 874 C CA . ILE A 1 117 ? -4.564 -7.153 5.753 1.00 97.38 117 ILE A CA 1
ATOM 875 C C . ILE A 1 117 ? -6.085 -6.966 5.809 1.00 97.38 117 ILE A C 1
ATOM 877 O O . ILE A 1 117 ? -6.615 -6.555 6.840 1.00 97.38 117 ILE A O 1
ATOM 881 N N . GLY A 1 118 ? -6.793 -7.300 4.730 1.00 96.88 118 GLY A N 1
ATOM 882 C CA . GLY A 1 118 ? -8.248 -7.218 4.640 1.00 96.88 118 GLY A CA 1
ATOM 883 C C . GLY A 1 118 ? -8.939 -8.078 5.695 1.00 96.88 118 GLY A C 1
ATOM 884 O O . GLY A 1 118 ? -9.843 -7.599 6.375 1.00 96.88 118 GLY A O 1
ATOM 885 N N . LEU A 1 119 ? -8.465 -9.307 5.915 1.00 97.06 119 LEU A N 1
ATOM 886 C CA . LEU A 1 119 ? -8.966 -10.178 6.976 1.00 97.06 119 LEU A CA 1
ATOM 887 C C . LEU A 1 119 ? -8.792 -9.526 8.353 1.00 97.06 119 LEU A C 1
ATOM 889 O O . LEU A 1 119 ? -9.736 -9.488 9.141 1.00 97.06 119 LEU A O 1
ATOM 893 N N . CYS A 1 120 ? -7.627 -8.942 8.635 1.00 95.44 120 CYS A N 1
ATOM 894 C CA . CYS A 1 120 ? -7.398 -8.215 9.884 1.00 95.44 120 CYS A CA 1
ATOM 895 C C . CYS A 1 120 ? -8.303 -6.979 10.026 1.00 95.44 120 CYS A C 1
ATOM 897 O O . CYS A 1 120 ? -8.818 -6.719 11.116 1.00 95.44 120 CYS A O 1
ATOM 899 N N . LEU A 1 121 ? -8.561 -6.244 8.940 1.00 94.62 121 LEU A N 1
ATOM 900 C CA . LEU A 1 121 ? -9.512 -5.129 8.934 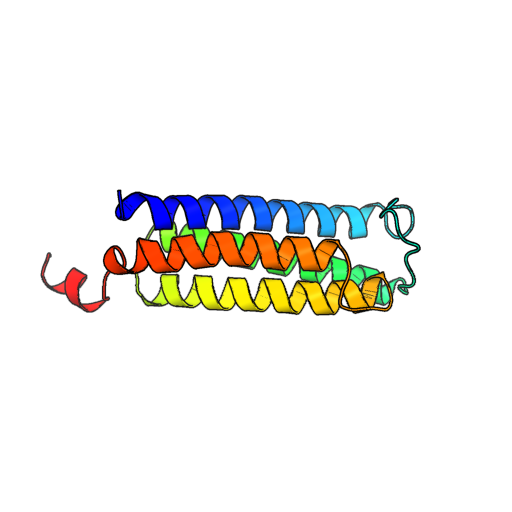1.00 94.62 121 LEU A CA 1
ATOM 901 C C . LEU A 1 121 ? -10.949 -5.602 9.200 1.00 94.62 121 LEU A C 1
ATOM 903 O O . LEU A 1 121 ? -11.680 -4.938 9.936 1.00 94.62 121 LEU A O 1
ATOM 907 N N . VAL A 1 122 ? -11.372 -6.740 8.645 1.00 95.44 122 VAL A N 1
ATOM 908 C CA . VAL A 1 122 ? -12.703 -7.317 8.906 1.00 95.44 122 VAL A CA 1
ATOM 909 C C . VAL A 1 122 ? -12.820 -7.764 10.364 1.00 95.44 122 VAL A C 1
ATOM 911 O O . VAL A 1 122 ? -13.750 -7.354 11.057 1.00 95.44 122 VAL A O 1
ATOM 914 N N . LEU A 1 123 ? -11.851 -8.533 10.868 1.00 93.00 123 LEU A N 1
ATOM 915 C CA . LEU A 1 123 ? -11.842 -9.030 12.252 1.00 93.00 123 LEU A CA 1
ATOM 916 C C . LEU A 1 123 ? -11.734 -7.903 13.295 1.00 93.00 123 LEU A C 1
ATOM 918 O O . LEU A 1 123 ? -12.168 -8.058 14.438 1.00 93.00 123 LEU A O 1
ATOM 922 N N . GLY A 1 124 ? -11.143 -6.769 12.913 1.00 89.75 124 GLY A N 1
ATOM 923 C CA . GLY A 1 124 ? -10.997 -5.581 13.746 1.00 89.75 124 GLY A CA 1
ATOM 924 C C . GLY A 1 124 ? -12.162 -4.588 13.681 1.00 89.75 124 GLY A C 1
ATOM 925 O O . GLY A 1 124 ? -12.137 -3.611 14.432 1.00 89.75 124 GLY A O 1
ATOM 926 N N . LYS A 1 125 ? -13.172 -4.810 12.825 1.00 89.88 125 LYS A N 1
ATOM 927 C CA . LYS A 1 125 ? -14.265 -3.858 12.546 1.00 89.88 125 LYS A CA 1
ATOM 928 C C . LYS A 1 125 ? -14.977 -3.356 13.806 1.00 89.88 125 LYS A C 1
ATOM 930 O O . LYS A 1 125 ? -15.209 -2.159 13.930 1.00 89.88 125 LYS A O 1
ATOM 935 N N . ASP A 1 126 ? -15.246 -4.234 14.771 1.00 86.81 126 ASP A N 1
ATOM 936 C CA . ASP A 1 126 ? -15.948 -3.878 16.018 1.00 86.81 126 ASP A CA 1
ATOM 937 C C . ASP A 1 126 ? -15.160 -2.899 16.907 1.00 86.81 126 ASP A C 1
ATOM 939 O O . ASP A 1 126 ? -15.698 -2.325 17.845 1.00 86.81 126 ASP A O 1
ATOM 943 N N . SER A 1 127 ? -13.859 -2.722 16.652 1.00 85.38 127 SER A N 1
ATOM 944 C CA . SER A 1 127 ? -13.009 -1.771 17.379 1.00 85.38 127 SER A CA 1
ATOM 945 C C 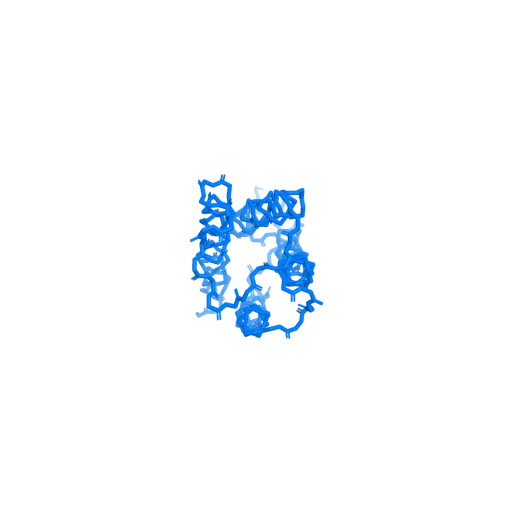. SER A 1 127 ? -12.973 -0.379 16.735 1.00 85.38 127 SER A C 1
ATOM 947 O O . SER A 1 127 ? -12.205 0.476 17.187 1.00 85.38 127 SER A O 1
ATOM 949 N N . VAL A 1 128 ? -13.751 -0.151 15.672 1.00 86.62 128 VAL A N 1
ATOM 950 C CA . VAL A 1 128 ? -13.863 1.127 14.959 1.00 86.62 128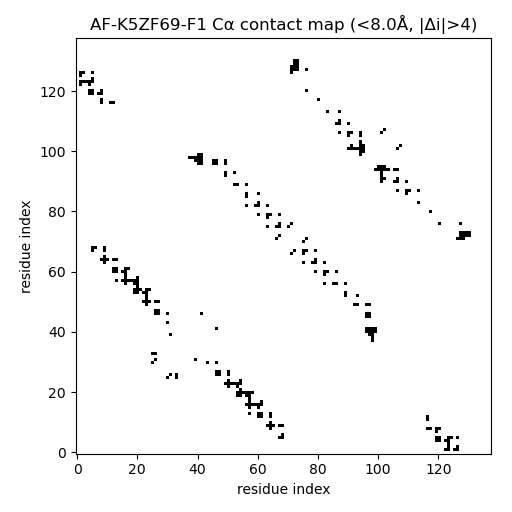 VAL A CA 1
ATOM 951 C C . VAL A 1 128 ? -14.968 1.969 15.595 1.00 86.62 128 VAL A C 1
ATOM 953 O O . VAL A 1 128 ? -16.071 1.495 15.838 1.00 86.62 128 VAL A O 1
ATOM 956 N N . HIS A 1 129 ? -14.661 3.229 15.880 1.00 81.88 129 HIS A N 1
ATOM 957 C CA . HIS A 1 129 ? -15.529 4.149 16.602 1.00 81.88 129 HIS A CA 1
ATOM 958 C C . HIS A 1 129 ? -16.263 5.036 15.595 1.00 81.88 129 HIS A C 1
ATOM 960 O O . HIS A 1 129 ? -15.654 5.603 14.678 1.00 81.88 129 HIS A O 1
ATOM 966 N N . SER A 1 130 ? -17.577 5.169 15.767 1.00 69.50 130 SER A N 1
ATOM 967 C CA . SER A 1 130 ? -18.356 6.160 15.028 1.00 69.50 130 SER A CA 1
ATOM 968 C C . SER A 1 130 ? -18.050 7.554 15.573 1.00 69.50 130 SER A C 1
ATOM 970 O O . SER A 1 130 ? -17.911 7.733 16.783 1.00 69.50 130 SER A O 1
ATOM 972 N N . LYS A 1 131 ? -17.957 8.546 14.681 1.00 57.69 131 LYS A N 1
ATOM 973 C CA . LYS A 1 131 ? -17.626 9.944 15.013 1.00 57.69 131 LYS A CA 1
ATOM 974 C C . LYS A 1 131 ? -18.561 10.529 16.091 1.00 57.69 131 LYS A C 1
ATOM 976 O O . LYS A 1 131 ? -18.128 11.374 16.860 1.00 57.69 131 LYS A O 1
ATOM 981 N N . TYR A 1 132 ? -19.788 10.008 16.180 1.00 50.69 132 TYR A N 1
ATOM 982 C CA . TYR A 1 132 ? -20.827 10.404 17.136 1.00 50.69 132 TYR A CA 1
ATOM 983 C C . TYR A 1 132 ? -20.574 9.975 18.590 1.00 50.69 132 TYR A C 1
ATOM 985 O O . TYR A 1 132 ? -21.122 10.587 19.495 1.00 50.69 132 TYR A O 1
ATOM 993 N N . ILE A 1 133 ? -19.752 8.952 18.851 1.00 50.88 133 ILE A N 1
ATOM 994 C CA . ILE A 1 133 ? -19.536 8.462 20.228 1.00 50.88 133 ILE A CA 1
ATOM 995 C C . ILE A 1 133 ? -18.550 9.364 20.991 1.00 50.88 133 ILE A C 1
ATOM 997 O O . ILE A 1 133 ? -18.665 9.514 22.200 1.00 50.88 133 ILE A O 1
ATOM 1001 N N . GLN A 1 134 ? -17.628 10.038 20.292 1.00 49.75 134 GLN A N 1
ATOM 1002 C CA . GLN A 1 134 ? -16.644 10.921 20.937 1.00 49.75 134 GLN A CA 1
ATOM 1003 C C . GLN A 1 134 ? -17.241 12.220 21.499 1.00 49.75 134 GLN A C 1
ATOM 1005 O O . GLN A 1 134 ? -16.576 12.892 22.282 1.00 49.75 134 GLN A O 1
ATOM 1010 N N . GLU A 1 135 ? -18.454 12.596 21.086 1.00 47.03 135 GLU A N 1
ATOM 1011 C CA . GLU A 1 135 ? -19.097 13.848 21.504 1.00 47.03 135 GLU A CA 1
ATOM 1012 C C . GLU A 1 135 ? -19.849 13.710 22.841 1.00 47.03 135 GLU A C 1
ATOM 1014 O O . GLU A 1 135 ? -20.060 14.709 23.515 1.00 47.03 135 GLU A O 1
ATOM 1019 N N . TYR A 1 136 ? -20.174 12.482 23.265 1.00 48.16 136 TYR A N 1
ATOM 1020 C CA . TYR A 1 136 ? -20.890 12.199 24.521 1.00 48.16 136 TYR A CA 1
ATOM 1021 C C . TYR A 1 136 ? -19.979 11.791 25.696 1.00 48.16 136 TYR A C 1
ATOM 1023 O O . TYR A 1 136 ? -20.464 11.631 26.811 1.00 48.16 136 TYR A O 1
ATOM 1031 N N . GLU A 1 137 ? -18.674 11.620 25.464 1.00 49.66 137 GLU A N 1
ATOM 1032 C CA . GLU A 1 137 ? -17.674 11.270 26.494 1.00 49.66 137 GLU A CA 1
ATOM 1033 C C . GLU A 1 137 ? -16.814 12.471 26.950 1.00 49.66 137 GLU A C 1
ATOM 1035 O O . GLU A 1 137 ? -15.787 12.276 27.601 1.00 49.66 137 GLU A O 1
ATOM 1040 N N . LYS A 1 138 ? -17.199 13.707 26.603 1.00 45.19 138 LYS A N 1
ATOM 1041 C CA . LYS A 1 138 ? -16.518 14.933 27.051 1.00 45.19 138 LYS A CA 1
ATOM 1042 C C . LYS A 1 138 ? -17.273 15.661 28.150 1.00 45.19 138 LYS A C 1
ATOM 1044 O O . LYS A 1 138 ? -18.495 15.852 27.986 1.00 45.19 138 LYS A O 1
#

Solvent-accessible surface area (backbone atoms only — not comparable to full-atom values): 7038 Å² total; per-residue (Å²): 116,52,72,51,28,43,52,52,26,24,52,51,34,32,55,54,11,49,54,31,29,50,53,13,50,48,35,74,75,48,50,89,76,54,87,74,90,58,79,72,70,42,52,77,65,43,47,50,51,41,16,53,50,27,37,51,43,13,53,45,26,35,52,26,21,50,42,33,66,78,43,42,32,54,67,31,52,52,44,38,53,52,40,52,52,50,46,52,51,48,37,32,52,38,27,29,43,40,57,74,43,42,81,45,73,74,32,55,51,50,52,55,51,47,50,55,38,48,51,23,46,61,65,14,47,89,63,47,42,59,81,73,61,68,70,76,78,111

Organism: NCBI:txid999419

Radius of gyration: 16.96 Å; Cα contacts (8 Å, |Δi|>4): 172; chains: 1; bounding box: 41×28×49 Å

Foldseek 3Di:
DLQCLLVVLLVLLQVQLVVLLVVLVCCVPCNQVDPPVARWPADSVLSNVLSVLSNVLSCQSNVLSVCCVVALAPVSLVSNVVSLVSQLVSQQSSCCRGHVGSDDPSSVVSVVSSVSSVVSSVSNVVVRDYPVVVVVVD